Protein AF-A0A918Z577-F1 (afdb_monomer_lite)

Structure (mmCIF, N/CA/C/O backbone):
data_AF-A0A918Z577-F1
#
_entry.id   AF-A0A918Z577-F1
#
loop_
_atom_site.group_PDB
_atom_site.id
_atom_site.type_symbol
_atom_site.label_atom_id
_atom_site.label_alt_id
_atom_site.label_comp_id
_atom_site.label_asym_id
_atom_site.label_entity_id
_atom_site.label_seq_id
_atom_site.pdbx_PDB_ins_code
_atom_site.Cartn_x
_atom_site.Cartn_y
_atom_site.Cartn_z
_atom_site.occupancy
_atom_site.B_iso_or_equiv
_atom_site.auth_seq_id
_atom_site.auth_comp_id
_atom_site.auth_asym_id
_atom_site.auth_atom_id
_atom_site.pdbx_PDB_model_num
ATOM 1 N N . MET A 1 1 ? -9.907 21.439 8.301 1.00 55.12 1 MET A N 1
ATOM 2 C CA . MET A 1 1 ? -9.969 19.998 8.622 1.00 55.12 1 MET A CA 1
ATOM 3 C C . MET A 1 1 ? -9.473 19.236 7.406 1.00 55.12 1 MET A C 1
ATOM 5 O O . MET A 1 1 ? -9.813 19.642 6.303 1.00 55.12 1 MET A O 1
ATOM 9 N N . GLY A 1 2 ? -8.604 18.239 7.589 1.00 79.69 2 GLY A N 1
ATOM 10 C CA . GLY A 1 2 ? -8.199 17.340 6.501 1.00 79.69 2 GLY A CA 1
ATOM 11 C C . GLY A 1 2 ? -9.246 16.244 6.271 1.00 79.69 2 GLY A C 1
ATOM 12 O O . GLY A 1 2 ? -10.174 16.141 7.073 1.00 79.69 2 GLY A O 1
ATOM 13 N N . PRO A 1 3 ? -9.112 15.439 5.206 1.00 83.38 3 PRO A N 1
ATOM 14 C CA . PRO A 1 3 ? -9.992 14.297 4.983 1.00 83.38 3 PRO A CA 1
ATOM 15 C C . PRO A 1 3 ? -9.899 13.301 6.151 1.00 83.38 3 PRO A C 1
ATOM 17 O O . PRO A 1 3 ? -8.804 13.031 6.652 1.00 83.38 3 PRO A O 1
ATOM 20 N N . SER A 1 4 ? -11.046 12.776 6.583 1.00 86.56 4 SER A N 1
ATOM 21 C CA . SER A 1 4 ? -11.162 11.705 7.577 1.00 86.56 4 SER A CA 1
ATOM 22 C C . SER A 1 4 ? -11.597 10.403 6.908 1.00 86.56 4 SER A C 1
ATOM 24 O O . SER A 1 4 ? -12.303 10.412 5.901 1.00 86.56 4 SER A O 1
ATOM 26 N N . VAL A 1 5 ? -11.144 9.283 7.469 1.00 84.25 5 VAL A N 1
ATOM 27 C CA . VAL A 1 5 ? -11.614 7.939 7.121 1.00 84.25 5 VAL A CA 1
ATOM 28 C C . VAL A 1 5 ? -12.237 7.358 8.380 1.00 84.25 5 VAL A C 1
ATOM 30 O O . VAL A 1 5 ? -11.593 7.331 9.431 1.00 84.25 5 VAL A O 1
ATOM 33 N N . GLU A 1 6 ? -13.489 6.938 8.266 1.00 91.06 6 GLU A N 1
ATOM 34 C CA . GLU A 1 6 ? -14.292 6.373 9.350 1.00 91.06 6 GLU A CA 1
ATOM 35 C C . GLU A 1 6 ? -14.525 4.878 9.091 1.00 91.06 6 GLU A C 1
ATOM 37 O O . GLU A 1 6 ? -14.230 4.385 8.002 1.00 91.06 6 GLU A O 1
ATOM 42 N N . ASP A 1 7 ? -14.981 4.150 10.112 1.00 92.31 7 ASP A N 1
ATOM 43 C CA . ASP A 1 7 ? -15.329 2.721 10.027 1.00 92.31 7 ASP A CA 1
ATOM 44 C C . ASP A 1 7 ? -14.217 1.795 9.495 1.00 92.31 7 ASP A C 1
ATOM 46 O O . ASP A 1 7 ? -14.464 0.791 8.827 1.00 92.31 7 ASP A O 1
ATOM 50 N N . VAL A 1 8 ? -12.958 2.110 9.815 1.00 91.69 8 VAL A N 1
ATOM 51 C CA . VAL A 1 8 ? -11.816 1.246 9.481 1.00 91.69 8 VAL A CA 1
ATOM 52 C C . VAL A 1 8 ? -11.894 -0.057 10.278 1.00 91.69 8 VAL A C 1
ATOM 54 O O . VAL A 1 8 ? -11.851 -0.024 11.510 1.00 91.69 8 VAL A O 1
ATOM 57 N N . ASP A 1 9 ? -11.915 -1.188 9.569 1.00 96.31 9 ASP A N 1
ATOM 58 C CA . ASP A 1 9 ? -11.861 -2.529 10.157 1.00 96.31 9 ASP A CA 1
ATOM 59 C C 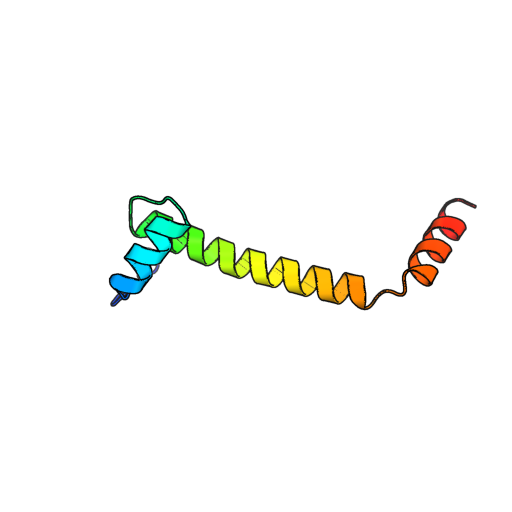. ASP A 1 9 ? -10.636 -2.680 11.076 1.00 96.31 9 ASP A C 1
ATOM 61 O O . ASP A 1 9 ? -9.480 -2.570 10.651 1.00 96.31 9 ASP A O 1
ATOM 65 N N . GLU A 1 10 ? -10.890 -2.926 12.363 1.00 95.50 10 GLU A N 1
ATOM 66 C CA . GLU A 1 10 ? -9.832 -3.005 13.368 1.00 95.50 10 GLU A CA 1
ATOM 67 C C . GLU A 1 10 ? -8.945 -4.237 13.208 1.00 95.50 10 GLU A C 1
ATOM 69 O O . GLU A 1 10 ? -7.760 -4.188 13.534 1.00 95.50 10 GLU A O 1
ATOM 74 N N . SER A 1 11 ? -9.491 -5.347 12.715 1.00 97.12 11 SER A N 1
ATOM 75 C CA . SER A 1 11 ? -8.730 -6.578 12.522 1.00 97.12 11 SER A CA 1
ATOM 76 C C . SER A 1 11 ? -7.707 -6.410 11.399 1.00 97.12 11 SER A C 1
ATOM 78 O O . SER A 1 11 ? -6.521 -6.686 11.607 1.00 97.12 11 SER A O 1
ATOM 80 N N . ALA A 1 12 ? -8.135 -5.832 10.273 1.00 96.56 12 ALA A N 1
ATOM 81 C CA . ALA A 1 12 ? -7.269 -5.505 9.147 1.00 96.56 12 ALA A CA 1
ATOM 82 C C . ALA A 1 12 ? -6.219 -4.456 9.535 1.00 96.56 12 ALA A C 1
ATOM 84 O O . ALA A 1 12 ? -5.045 -4.579 9.183 1.00 96.56 12 ALA A O 1
ATOM 85 N N . LEU A 1 13 ? -6.610 -3.446 10.319 1.00 96.38 13 LEU A N 1
ATOM 86 C CA . LEU A 1 13 ? -5.680 -2.426 10.793 1.00 96.38 13 LEU A CA 1
ATOM 87 C C . LEU A 1 13 ? -4.611 -3.003 11.727 1.00 96.38 13 LEU A C 1
ATOM 89 O O . LEU A 1 13 ? -3.434 -2.680 11.583 1.00 96.38 13 LEU A O 1
ATOM 93 N N . ASN A 1 14 ? -4.998 -3.885 12.650 1.00 97.44 14 ASN A N 1
ATOM 94 C CA . ASN A 1 14 ? -4.064 -4.561 13.549 1.00 97.44 14 ASN A CA 1
ATOM 95 C C . ASN A 1 14 ? -3.089 -5.466 12.788 1.00 97.44 14 ASN A C 1
ATOM 97 O O . ASN A 1 14 ? -1.915 -5.564 13.146 1.00 97.44 14 ASN A O 1
ATOM 101 N N . GLU A 1 15 ? -3.552 -6.135 11.735 1.00 97.81 15 GLU A N 1
ATOM 102 C CA . GLU A 1 15 ? -2.678 -6.917 10.868 1.00 97.81 15 GLU A CA 1
ATOM 103 C C . GLU A 1 15 ? -1.700 -6.030 10.099 1.00 97.81 15 GLU A C 1
ATOM 105 O O . GLU A 1 15 ? -0.492 -6.268 10.157 1.00 97.81 15 GLU A O 1
ATOM 110 N N . ALA A 1 16 ? -2.187 -4.952 9.482 1.00 97.12 16 ALA A N 1
ATOM 111 C CA . ALA A 1 16 ? -1.341 -3.973 8.813 1.00 97.12 16 ALA A CA 1
ATOM 112 C C . ALA A 1 16 ? -0.312 -3.359 9.777 1.00 97.12 16 ALA A C 1
ATOM 114 O O . ALA A 1 16 ? 0.842 -3.174 9.404 1.00 97.12 16 ALA A O 1
ATOM 115 N N . GLN A 1 17 ? -0.677 -3.108 11.038 1.00 97.94 17 GLN A N 1
ATOM 116 C CA . GLN A 1 17 ? 0.257 -2.648 12.068 1.00 97.94 17 GLN A CA 1
ATOM 117 C C . GLN A 1 17 ? 1.399 -3.630 12.308 1.00 97.94 17 GLN A C 1
ATOM 119 O O . GLN A 1 17 ? 2.556 -3.211 12.368 1.00 97.94 17 GLN A O 1
ATOM 124 N N . ARG A 1 18 ? 1.090 -4.928 12.405 1.00 97.25 18 ARG A N 1
ATOM 125 C CA . ARG A 1 18 ? 2.103 -5.979 12.565 1.00 97.25 18 ARG A CA 1
ATOM 126 C C . ARG A 1 18 ? 3.008 -6.077 11.342 1.00 97.25 18 ARG A C 1
ATOM 128 O O . ARG A 1 18 ? 4.223 -6.098 11.503 1.00 97.25 18 ARG A O 1
ATOM 135 N N . VAL A 1 19 ? 2.428 -6.104 10.142 1.00 97.44 19 VAL A N 1
ATOM 136 C CA . VAL A 1 19 ? 3.171 -6.234 8.877 1.00 97.44 19 VAL A CA 1
ATOM 137 C C . VAL A 1 19 ? 4.066 -5.019 8.626 1.00 97.44 19 VAL A C 1
ATOM 139 O O . VAL A 1 19 ? 5.222 -5.170 8.245 1.00 97.44 19 VAL A O 1
ATOM 142 N N . LEU A 1 20 ? 3.551 -3.813 8.872 1.00 96.38 20 LEU A N 1
ATOM 143 C CA . LEU A 1 20 ? 4.251 -2.553 8.606 1.00 96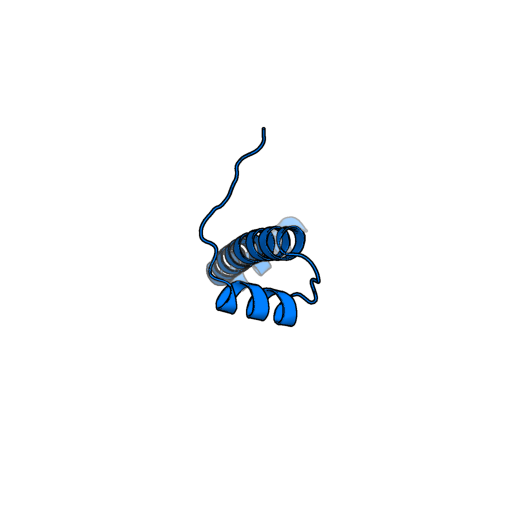.38 20 LEU A CA 1
ATOM 144 C C . LEU A 1 20 ? 5.122 -2.087 9.784 1.00 96.38 20 LEU A C 1
ATOM 146 O O . LEU A 1 20 ? 5.806 -1.074 9.666 1.00 96.38 20 LEU A O 1
ATOM 150 N N . GLY A 1 21 ? 5.076 -2.776 10.931 1.00 97.19 21 GLY A N 1
ATOM 151 C CA . GLY A 1 21 ? 5.813 -2.400 12.141 1.00 97.19 21 GLY A CA 1
ATOM 152 C C . GLY A 1 21 ? 5.384 -1.054 12.738 1.00 97.19 21 GLY A C 1
ATOM 153 O O . GLY A 1 21 ? 6.195 -0.360 13.348 1.00 97.19 21 GLY A O 1
ATOM 154 N N . THR A 1 22 ? 4.123 -0.654 12.548 1.00 97.69 22 THR A N 1
ATOM 155 C CA . THR A 1 22 ? 3.602 0.649 13.000 1.00 97.69 22 THR A CA 1
ATOM 156 C C . THR A 1 22 ? 2.787 0.520 14.284 1.00 97.69 22 THR A C 1
ATOM 158 O O . THR A 1 22 ? 2.085 -0.464 14.514 1.00 97.69 22 THR A O 1
ATOM 161 N N . THR A 1 23 ? 2.852 1.537 15.144 1.00 94.56 23 THR A N 1
ATOM 162 C CA . THR A 1 23 ? 2.228 1.508 16.480 1.00 94.56 23 THR A CA 1
ATOM 163 C C . THR A 1 23 ? 0.954 2.340 16.589 1.00 94.56 23 THR A C 1
ATOM 165 O O . THR A 1 23 ? 0.209 2.170 17.552 1.00 94.56 23 THR A O 1
ATOM 168 N N . ASN A 1 24 ? 0.668 3.213 15.617 1.00 95.81 24 ASN A N 1
ATOM 169 C CA . ASN A 1 24 ? -0.540 4.034 15.612 1.00 95.81 24 ASN A CA 1
ATOM 170 C C . ASN A 1 24 ? -1.277 3.985 14.268 1.00 95.81 24 ASN A C 1
ATOM 172 O O . ASN A 1 24 ? -0.660 3.922 13.206 1.00 95.81 24 ASN A O 1
ATOM 176 N N . ARG A 1 25 ? -2.610 4.102 14.347 1.00 94.62 25 ARG A N 1
ATOM 177 C CA . ARG A 1 25 ? -3.547 3.966 13.218 1.00 94.62 25 ARG A CA 1
ATOM 178 C C . ARG A 1 25 ? -3.198 4.886 12.043 1.00 94.62 25 ARG A C 1
ATOM 180 O O . ARG A 1 25 ? -3.245 4.461 10.894 1.00 94.62 25 ARG A O 1
ATOM 187 N N . ARG A 1 26 ? -2.843 6.147 12.325 1.00 94.31 26 ARG A N 1
ATOM 188 C CA . ARG A 1 26 ? -2.522 7.149 11.296 1.00 94.31 26 ARG A CA 1
ATOM 189 C C . ARG A 1 26 ? -1.310 6.718 10.475 1.00 94.31 26 ARG A C 1
ATOM 191 O O . ARG A 1 26 ? -1.348 6.794 9.248 1.00 94.31 26 ARG A O 1
ATOM 198 N N . ASP A 1 27 ? -0.245 6.294 11.140 1.00 96.56 27 ASP A N 1
ATOM 199 C CA . ASP A 1 27 ? 0.982 5.883 10.467 1.00 96.56 27 ASP A CA 1
ATOM 200 C C . ASP A 1 27 ? 0.778 4.584 9.698 1.00 96.56 27 ASP A C 1
ATOM 202 O O . ASP A 1 27 ? 1.253 4.482 8.571 1.00 96.56 27 ASP A O 1
ATOM 206 N N . THR A 1 28 ? -0.009 3.650 10.237 1.00 96.88 28 THR A N 1
ATOM 207 C CA . THR A 1 28 ? -0.396 2.420 9.534 1.00 96.88 28 THR A CA 1
ATOM 208 C C . THR A 1 28 ? -1.134 2.713 8.239 1.00 96.88 28 THR A C 1
ATOM 210 O O . THR A 1 28 ? -0.732 2.221 7.190 1.00 96.88 28 THR A O 1
ATOM 213 N N . VAL A 1 29 ? -2.178 3.549 8.286 1.00 95.12 29 VAL A N 1
ATOM 214 C CA . VAL A 1 29 ? -2.961 3.907 7.095 1.00 95.12 29 VAL A CA 1
ATOM 215 C C . VAL A 1 29 ? -2.079 4.621 6.074 1.00 95.12 29 VAL A C 1
ATOM 217 O O . VAL A 1 29 ? -2.075 4.263 4.900 1.00 95.12 29 VAL A O 1
ATOM 220 N N . ASN A 1 30 ? -1.266 5.585 6.509 1.00 95.62 30 ASN A N 1
ATOM 221 C CA . ASN A 1 30 ? -0.375 6.303 5.599 1.00 95.62 30 ASN A CA 1
ATOM 222 C C . ASN A 1 30 ? 0.701 5.398 4.983 1.00 95.62 30 ASN A C 1
ATOM 224 O O . ASN A 1 30 ? 1.070 5.590 3.825 1.00 95.62 30 ASN A O 1
ATOM 228 N N . ALA A 1 31 ? 1.241 4.444 5.741 1.00 97.50 31 ALA A N 1
ATOM 229 C CA . ALA A 1 31 ? 2.200 3.470 5.234 1.00 97.50 31 ALA A CA 1
ATOM 230 C C . ALA A 1 31 ? 1.536 2.510 4.237 1.00 97.50 31 ALA A C 1
ATOM 232 O O . ALA A 1 31 ? 2.065 2.325 3.145 1.00 97.50 31 ALA A O 1
ATOM 233 N N . ALA A 1 32 ? 0.345 1.996 4.555 1.00 96.50 32 ALA A N 1
ATOM 234 C CA . ALA A 1 32 ? -0.422 1.121 3.673 1.00 96.50 32 ALA A CA 1
ATOM 235 C C . ALA A 1 32 ? -0.773 1.802 2.339 1.00 96.50 32 ALA A C 1
ATOM 237 O O . ALA A 1 32 ? -0.566 1.220 1.278 1.00 96.50 32 ALA A O 1
ATOM 238 N N . LEU A 1 33 ? -1.227 3.062 2.366 1.00 95.81 33 LEU A N 1
ATOM 239 C CA . LEU A 1 33 ? -1.541 3.823 1.149 1.00 95.81 33 LEU A CA 1
ATOM 240 C C . LEU A 1 33 ? -0.313 4.015 0.249 1.00 95.81 33 LEU A C 1
ATOM 242 O O . LEU A 1 33 ? -0.403 3.865 -0.970 1.00 95.81 33 LEU A O 1
ATOM 246 N N . ARG A 1 34 ? 0.847 4.328 0.841 1.00 97.25 34 ARG A N 1
ATOM 247 C CA . ARG A 1 34 ? 2.106 4.448 0.089 1.00 97.25 34 ARG A CA 1
ATOM 248 C C . ARG A 1 34 ? 2.545 3.115 -0.494 1.00 97.25 34 ARG A C 1
ATOM 250 O O . ARG A 1 34 ? 3.037 3.086 -1.616 1.00 97.25 34 ARG A O 1
ATOM 257 N N . GLU A 1 35 ? 2.364 2.036 0.255 1.00 96.38 35 GLU A N 1
ATOM 258 C CA . GLU A 1 35 ? 2.750 0.700 -0.173 1.00 96.38 35 GLU A CA 1
ATOM 259 C C . GLU A 1 35 ? 1.916 0.225 -1.368 1.00 96.38 35 GLU A C 1
ATOM 261 O O . GLU A 1 35 ? 2.489 -0.234 -2.350 1.00 96.38 35 GLU A O 1
ATOM 266 N N . VAL A 1 36 ? 0.596 0.438 -1.362 1.00 96.00 36 VAL A N 1
ATOM 267 C CA . VAL A 1 36 ? -0.263 0.118 -2.520 1.00 96.00 36 VAL A CA 1
ATOM 268 C C . VAL A 1 36 ? 0.146 0.926 -3.755 1.00 96.00 36 VAL A C 1
ATOM 270 O O . VAL A 1 36 ? 0.264 0.375 -4.849 1.00 96.00 36 VAL A O 1
ATOM 273 N N . ALA A 1 37 ? 0.423 2.224 -3.593 1.00 95.38 37 ALA A N 1
ATOM 274 C CA . ALA A 1 37 ? 0.912 3.048 -4.696 1.00 95.38 37 ALA A CA 1
ATOM 275 C C . ALA A 1 37 ? 2.267 2.545 -5.228 1.00 95.38 37 ALA A C 1
ATOM 277 O O . ALA A 1 37 ? 2.469 2.466 -6.438 1.00 95.38 37 ALA A O 1
ATOM 278 N N . ARG A 1 38 ? 3.186 2.161 -4.332 1.00 95.62 38 ARG A N 1
ATOM 279 C CA . ARG A 1 38 ? 4.491 1.592 -4.692 1.00 95.62 38 ARG A CA 1
ATOM 280 C C . ARG A 1 38 ? 4.340 0.279 -5.456 1.00 95.62 38 ARG A C 1
ATOM 282 O O . ARG A 1 38 ? 5.030 0.103 -6.453 1.00 95.62 38 ARG A O 1
ATOM 289 N N . GLN A 1 39 ? 3.460 -0.617 -5.011 1.00 95.31 39 GLN A N 1
ATOM 290 C CA . GLN A 1 39 ? 3.195 -1.892 -5.682 1.00 95.31 39 GLN A CA 1
ATOM 291 C C . GLN A 1 39 ? 2.721 -1.666 -7.115 1.00 95.31 39 GLN A C 1
ATOM 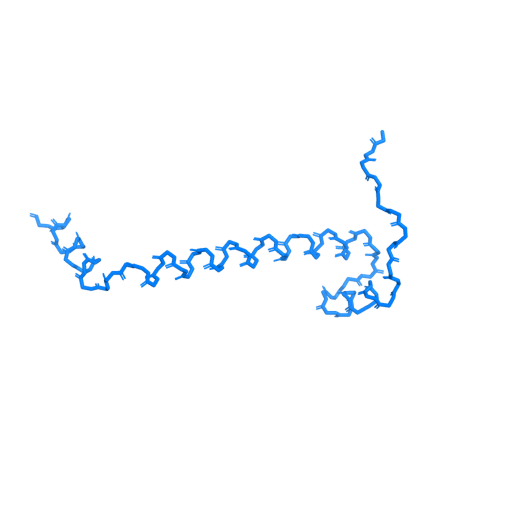293 O O . GLN A 1 39 ? 3.326 -2.203 -8.035 1.00 95.31 39 GLN A O 1
ATOM 298 N N . LYS A 1 40 ? 1.751 -0.765 -7.321 1.00 96.38 40 LYS A N 1
ATOM 299 C CA . LYS A 1 40 ? 1.276 -0.438 -8.669 1.00 96.38 40 LYS A CA 1
ATOM 300 C C . LYS A 1 40 ? 2.390 0.104 -9.571 1.00 96.38 40 LYS A C 1
ATOM 302 O O . LYS A 1 40 ? 2.509 -0.320 -10.713 1.00 96.38 40 LYS A O 1
ATOM 307 N N . LEU A 1 41 ? 3.235 0.997 -9.053 1.00 94.94 41 LEU A N 1
ATOM 308 C CA . LEU A 1 41 ? 4.370 1.531 -9.815 1.00 94.94 41 LEU A CA 1
ATOM 309 C C . LEU A 1 41 ? 5.398 0.452 -10.179 1.00 94.94 41 LEU A C 1
ATOM 311 O O . LEU A 1 41 ? 5.976 0.501 -11.261 1.00 94.94 41 LEU A O 1
ATOM 315 N N . VAL A 1 42 ? 5.646 -0.505 -9.280 1.00 94.12 42 VAL A N 1
ATOM 316 C CA . VAL A 1 42 ? 6.542 -1.636 -9.551 1.00 94.12 42 VAL A CA 1
ATOM 317 C C . VAL A 1 42 ? 5.946 -2.550 -10.615 1.00 94.12 42 VAL A C 1
ATOM 319 O O . VAL A 1 42 ? 6.663 -2.914 -11.541 1.00 94.12 42 VAL A O 1
ATOM 322 N N . ASP A 1 43 ? 4.659 -2.876 -10.522 1.00 93.81 43 ASP A N 1
ATOM 323 C CA . ASP A 1 43 ? 3.979 -3.720 -11.507 1.00 93.81 43 ASP A CA 1
ATOM 324 C C . ASP A 1 43 ? 4.015 -3.083 -12.901 1.00 93.81 43 ASP A C 1
ATOM 326 O O . ASP A 1 43 ? 4.434 -3.729 -13.859 1.00 93.81 43 ASP A O 1
ATOM 330 N N . ASP A 1 44 ? 3.683 -1.792 -13.003 1.00 93.12 44 ASP A N 1
ATOM 331 C CA . ASP A 1 44 ? 3.730 -1.046 -14.267 1.00 93.12 44 ASP A CA 1
ATOM 332 C C . ASP A 1 44 ? 5.155 -0.997 -14.839 1.00 93.12 44 ASP A C 1
ATOM 334 O O . ASP A 1 44 ? 5.364 -1.107 -16.049 1.00 93.12 44 ASP A O 1
ATOM 338 N N . PHE A 1 45 ? 6.162 -0.859 -13.973 1.00 89.06 45 PHE A N 1
ATOM 339 C CA . PHE A 1 45 ? 7.561 -0.890 -14.386 1.00 89.06 45 PHE A CA 1
ATOM 340 C C . PHE A 1 45 ? 7.978 -2.271 -14.904 1.00 89.06 45 PHE A C 1
ATOM 342 O O . PHE A 1 45 ? 8.666 -2.361 -15.919 1.00 89.06 45 PHE A O 1
ATOM 349 N N . LEU A 1 46 ? 7.565 -3.349 -14.236 1.00 89.50 46 LEU A N 1
ATOM 350 C CA . LEU A 1 46 ? 7.849 -4.714 -14.675 1.00 89.50 46 LEU A CA 1
ATOM 351 C C . LEU A 1 46 ? 7.154 -5.030 -16.000 1.00 89.50 46 LEU A C 1
ATOM 353 O O . LEU A 1 46 ? 7.789 -5.598 -16.887 1.00 89.50 46 LEU A O 1
ATOM 357 N N . GLU A 1 47 ? 5.898 -4.615 -16.169 1.00 88.88 47 GLU A N 1
ATOM 358 C CA . GLU A 1 47 ? 5.170 -4.734 -17.434 1.00 88.88 47 GLU A CA 1
ATOM 359 C C . GLU A 1 47 ? 5.912 -3.988 -18.549 1.00 88.88 47 GLU A C 1
ATOM 361 O O . GLU A 1 47 ? 6.258 -4.586 -19.572 1.00 88.88 47 GLU A O 1
ATOM 366 N N . PHE A 1 48 ? 6.276 -2.725 -18.308 1.00 83.56 48 PHE A N 1
ATOM 367 C CA . PHE A 1 48 ? 7.069 -1.925 -19.237 1.00 83.56 48 PHE A CA 1
ATOM 368 C C . PHE A 1 48 ? 8.387 -2.614 -19.621 1.00 83.56 48 PHE A C 1
ATOM 370 O O . PHE A 1 48 ? 8.702 -2.718 -20.807 1.00 83.56 48 PHE A O 1
ATOM 377 N N . MET A 1 49 ? 9.136 -3.131 -18.646 1.00 83.69 49 MET A N 1
ATOM 378 C CA . MET A 1 49 ? 10.402 -3.827 -18.891 1.00 83.69 49 MET A CA 1
ATOM 379 C C . MET A 1 49 ? 10.212 -5.146 -19.645 1.00 83.69 49 MET A C 1
ATOM 381 O O . MET A 1 49 ? 11.019 -5.460 -20.512 1.00 83.69 49 MET A O 1
ATOM 385 N N . SER A 1 50 ? 9.149 -5.899 -19.356 1.00 79.25 50 SER A N 1
ATOM 386 C CA . SER A 1 50 ? 8.842 -7.163 -20.040 1.00 79.25 50 SER A CA 1
ATOM 387 C C . SER A 1 50 ? 8.362 -6.970 -21.481 1.00 79.25 50 SER A C 1
ATOM 389 O O . SER A 1 50 ? 8.551 -7.849 -22.317 1.00 79.25 50 SER A O 1
ATOM 391 N N . SER A 1 51 ? 7.769 -5.811 -21.781 1.00 77.06 51 SER A N 1
ATOM 392 C CA . SER A 1 51 ? 7.302 -5.452 -23.124 1.00 77.06 51 SER A CA 1
ATOM 393 C C . SER A 1 51 ? 8.422 -5.002 -24.068 1.00 77.06 51 SER A C 1
ATOM 395 O O . SER A 1 51 ? 8.211 -4.911 -25.277 1.00 77.06 51 SER A O 1
ATOM 397 N N . ARG A 1 52 ? 9.612 -4.705 -23.531 1.00 70.12 52 ARG A N 1
ATOM 398 C CA . ARG A 1 52 ? 10.800 -4.342 -24.306 1.00 70.12 52 ARG A CA 1
ATOM 399 C C . ARG A 1 52 ? 11.577 -5.612 -24.633 1.00 70.12 52 ARG A C 1
ATOM 401 O O . ARG A 1 52 ? 12.037 -6.295 -23.722 1.00 70.12 52 ARG A O 1
ATOM 408 N N . ASP A 1 53 ? 11.762 -5.897 -25.920 1.00 71.44 53 ASP A N 1
ATOM 409 C CA . ASP A 1 53 ? 12.667 -6.958 -26.358 1.00 71.44 53 ASP A CA 1
ATOM 410 C C . ASP A 1 53 ? 14.092 -6.642 -25.844 1.00 71.44 53 ASP A C 1
ATOM 412 O O . ASP A 1 53 ? 14.626 -5.564 -26.150 1.00 71.44 53 ASP A O 1
ATOM 416 N N . PRO A 1 54 ? 14.714 -7.517 -25.031 1.00 71.75 54 PRO A N 1
ATOM 417 C CA . PRO A 1 54 ? 16.074 -7.313 -24.538 1.00 71.75 54 PRO A CA 1
ATOM 418 C C . PRO A 1 54 ? 17.082 -7.050 -25.665 1.00 71.75 54 PRO A C 1
ATOM 420 O O . PRO A 1 54 ? 18.008 -6.256 -25.483 1.00 71.75 54 PRO A O 1
ATOM 423 N N . GLU A 1 55 ? 16.872 -7.656 -26.838 1.00 73.12 55 GLU A N 1
ATOM 424 C CA . GLU A 1 55 ? 17.724 -7.476 -28.015 1.00 73.12 55 GLU A CA 1
ATOM 425 C C . GLU A 1 55 ? 17.590 -6.063 -28.601 1.00 73.12 55 GLU A C 1
ATOM 427 O O . GLU A 1 55 ? 18.571 -5.465 -29.051 1.00 73.12 55 GLU A O 1
ATOM 432 N N . GLU A 1 56 ? 16.395 -5.468 -28.536 1.00 72.38 56 GLU A N 1
ATOM 433 C CA . GLU A 1 56 ? 16.160 -4.104 -29.007 1.00 72.38 56 GLU A CA 1
ATOM 434 C C . GLU A 1 56 ? 16.837 -3.060 -28.108 1.00 72.38 56 GLU A C 1
ATOM 436 O O . GLU A 1 56 ? 17.420 -2.094 -28.607 1.00 72.38 56 GLU A O 1
ATOM 441 N N . LEU A 1 57 ? 16.818 -3.266 -26.788 1.00 70.88 57 LEU A N 1
ATOM 442 C CA . LEU A 1 57 ? 17.530 -2.405 -25.838 1.00 70.88 57 LEU A CA 1
ATOM 443 C C . LEU A 1 57 ? 19.050 -2.488 -26.022 1.00 70.88 57 LEU A C 1
ATOM 445 O O . LEU A 1 57 ? 19.741 -1.467 -25.957 1.00 70.88 57 LEU A O 1
ATOM 449 N N . GLU A 1 58 ? 19.57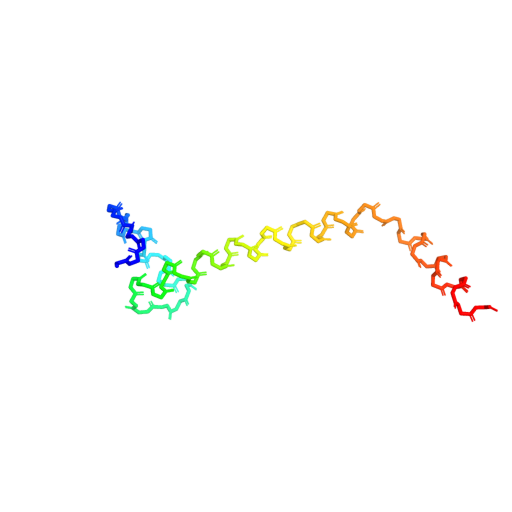3 -3.688 -26.273 1.00 74.19 58 GLU A N 1
ATOM 450 C CA . GLU A 1 58 ? 20.991 -3.897 -26.545 1.00 74.19 58 GLU A CA 1
ATOM 451 C C . GLU A 1 58 ? 21.422 -3.263 -27.875 1.00 74.19 58 GLU A C 1
ATOM 453 O O . GLU A 1 58 ? 22.461 -2.597 -27.930 1.00 74.19 58 GLU A O 1
ATOM 458 N N . ARG A 1 59 ? 20.592 -3.375 -28.918 1.00 76.69 59 ARG A N 1
ATOM 459 C CA . ARG A 1 59 ? 20.791 -2.672 -30.190 1.00 76.69 59 ARG A CA 1
ATOM 460 C C . ARG A 1 59 ? 20.857 -1.156 -29.993 1.00 76.69 59 ARG A C 1
ATOM 462 O O . ARG A 1 59 ? 21.838 -0.544 -30.405 1.00 76.69 59 ARG A O 1
ATOM 469 N N . LEU A 1 60 ? 19.870 -0.560 -29.319 1.00 77.44 60 LEU A N 1
ATOM 470 C CA . LEU A 1 60 ? 19.824 0.888 -29.065 1.00 77.44 60 LEU A CA 1
ATOM 471 C C . LEU A 1 60 ? 21.030 1.375 -28.250 1.00 77.44 60 LEU A C 1
ATOM 473 O O . LEU A 1 60 ? 21.571 2.445 -28.523 1.00 77.44 60 LEU A O 1
ATOM 477 N N . ARG A 1 61 ? 21.487 0.586 -27.267 1.00 75.50 61 ARG A N 1
ATOM 478 C CA . ARG A 1 61 ? 22.717 0.869 -26.510 1.00 75.50 61 ARG A CA 1
ATOM 479 C C . ARG A 1 61 ? 23.942 0.891 -27.424 1.00 75.50 61 ARG A C 1
ATOM 481 O O . ARG A 1 61 ? 24.768 1.787 -27.292 1.00 75.50 61 ARG A O 1
ATOM 488 N N . ASN A 1 62 ? 24.075 -0.091 -28.312 1.00 83.69 62 ASN A N 1
ATOM 489 C CA . ASN A 1 62 ? 25.226 -0.195 -29.208 1.00 83.69 62 ASN A CA 1
ATOM 490 C C . ASN A 1 62 ? 25.215 0.907 -30.289 1.00 83.69 62 ASN A C 1
ATOM 492 O O . ASN A 1 62 ? 26.278 1.404 -30.642 1.00 83.69 62 ASN A O 1
ATOM 496 N N . GLU A 1 63 ? 24.038 1.328 -30.769 1.00 82.19 63 GLU A N 1
ATOM 497 C CA . GLU A 1 63 ? 23.882 2.447 -31.715 1.00 82.19 63 GLU A CA 1
ATOM 498 C C . GLU A 1 63 ? 24.149 3.820 -31.070 1.00 82.19 63 GLU A C 1
ATOM 500 O O . GLU A 1 63 ? 24.695 4.701 -31.721 1.00 82.19 63 GLU A O 1
ATOM 505 N N . ALA A 1 64 ? 23.805 4.020 -29.792 1.00 76.94 64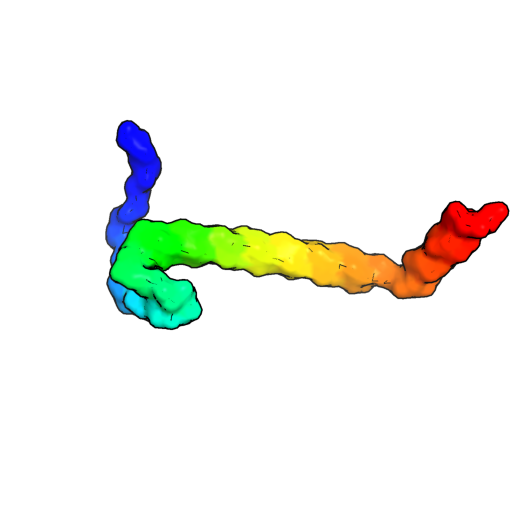 ALA A N 1
ATOM 506 C CA . ALA A 1 64 ? 23.968 5.311 -29.109 1.00 76.94 64 ALA A CA 1
ATOM 507 C C . ALA A 1 64 ? 25.427 5.685 -28.769 1.00 76.94 64 ALA A C 1
ATOM 509 O O . ALA A 1 64 ? 25.699 6.843 -28.451 1.00 76.94 64 ALA A O 1
ATOM 510 N N . TRP A 1 65 ? 26.350 4.720 -28.797 1.00 69.12 65 TRP A N 1
ATOM 511 C CA . TRP A 1 65 ? 27.773 4.909 -28.477 1.00 69.12 65 TRP A CA 1
ATOM 512 C C . TRP A 1 65 ? 28.705 4.700 -29.686 1.00 69.12 65 TRP A C 1
ATOM 514 O O . TRP A 1 65 ? 29.917 4.565 -29.501 1.00 69.12 65 TRP A O 1
ATOM 524 N N . HIS A 1 66 ? 28.153 4.697 -30.904 1.00 51.31 66 HIS A N 1
ATOM 525 C CA . HIS A 1 66 ? 28.876 4.669 -32.181 1.00 51.31 66 HIS A CA 1
ATOM 526 C C . HIS A 1 66 ? 28.711 5.983 -32.949 1.00 51.31 66 HIS A C 1
ATOM 528 O O . HIS A 1 66 ? 29.681 6.349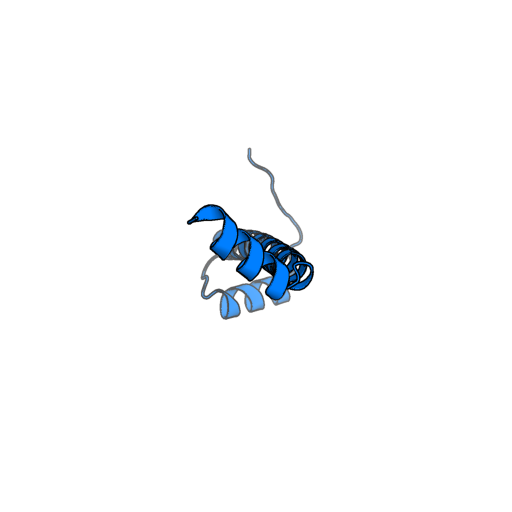 -33.652 1.00 51.31 66 HIS A O 1
#

Foldseek 3Di:
DDDDDPDPDPVVQVVLCVVVVHDDSVVSVVVVVVVVVVVVVVVVVVVVVVPDDPVVVVVVVVVVVD

Radius of gyration: 20.21 Å; chains: 1; bounding box: 44×28×49 Å

Sequence (66 aa):
MGPSVEDVDESALNEAQRVLGTTNRRDTVNAALREVARQKLVDDFLEFMSSRDPEELERLRNEAWH

Organism: NCBI:txid68230

Secondary structure (DSSP, 8-state):
------S--HHHHHHHHHHHT-SSHHHHHHHHHHHHHHHHHHHHHHHHHHHS-HHHHHHHHHHHT-

InterPro domains:
  IPR019239 Bacterial antitoxin of type II TA system, VapB [PF09957] (7-35)

pLDDT: mean 88.05, std 10.98, range [51.31, 97.94]